Protein AF-A0ABD5YJY0-F1 (afdb_monomer_lite)

Radius of gyration: 15.6 Å; chains: 1; bounding box: 47×30×40 Å

Organism: NCBI:txid2934937

Secondary structure (DSSP, 8-state):
-PPPPHHHHHHHHHHHHHHHHHHHHTTB-TTTSSBEEEEE-GGG-SSTT--EEEEEESSSS-EEEEEHHHHHTTSHHHHGGGTTSS--TTTS-GGGSHHHHTPPPEEEEETTEEEEEEEEETTEEEEEEEETT--EEEEE-

Foldseek 3Di:
DDDDDPVRVLQVVLLVVLVCVLCVLVQAHSPPRAGKAWFFDQVPDPDPQATWIKIDGPPDRDIDTFALLSSVLSDVVLVVLQVPPPDPSNRDRQVVFCQRHPHHWDFPDVVQTKTWTWGDHPPDIKIFIATGSSDTPDIHD

Sequence (141 aa):
MDTYTLQEFVDAFSRRTRAYFRQADDGICPFCAHSLSTEIQPSAATQADEIPVVGNCSECPAGIRAPVGLLLSNRPRIQSLFADSEVAFRETPFWEFEWCTFAAPTIQQTDPLVASLTIEVADTSVSVLVNSRVEILEIQY

pLDDT: mean 94.28, std 4.71, range [61.53, 98.56]

InterPro domains:
  IPR055775 Domain of unknown function DUF7351 [PF24042] (3-135)

Structure (mmCIF, N/CA/C/O backbone):
data_AF-A0ABD5YJY0-F1
#
_entry.id   AF-A0ABD5YJY0-F1
#
loop_
_atom_site.group_PDB
_atom_site.id
_atom_site.type_symbol
_atom_site.label_atom_id
_atom_site.label_alt_id
_atom_site.label_comp_id
_atom_site.label_asym_id
_atom_site.label_entity_id
_atom_site.label_seq_id
_atom_site.pdbx_PDB_ins_code
_atom_site.Cartn_x
_atom_site.Cartn_y
_atom_site.Cartn_z
_atom_site.occupancy
_atom_site.B_iso_or_equiv
_atom_site.auth_seq_id
_atom_site.auth_comp_id
_atom_site.auth_asym_id
_atom_site.auth_atom_id
_atom_site.pdbx_PDB_model_num
ATOM 1 N N . MET A 1 1 ? 28.751 -3.581 -19.802 1.00 61.53 1 MET A N 1
ATOM 2 C CA . MET A 1 1 ? 27.784 -3.744 -18.704 1.00 61.53 1 MET A CA 1
ATOM 3 C C . MET A 1 1 ? 26.458 -3.366 -19.311 1.00 61.53 1 MET A C 1
ATOM 5 O O . MET A 1 1 ? 26.345 -2.231 -19.755 1.00 61.53 1 MET A O 1
ATOM 9 N N . ASP A 1 2 ? 25.560 -4.328 -19.475 1.00 78.06 2 ASP A N 1
ATOM 10 C CA . ASP A 1 2 ? 24.278 -4.065 -20.125 1.00 78.06 2 ASP A CA 1
ATOM 11 C C . ASP A 1 2 ? 23.438 -3.182 -19.203 1.00 78.06 2 ASP A C 1
ATOM 13 O O . ASP A 1 2 ? 23.247 -3.492 -18.025 1.00 78.06 2 ASP A O 1
ATOM 17 N N . THR A 1 3 ? 23.022 -2.031 -19.722 1.00 86.38 3 THR A N 1
ATOM 18 C CA . THR A 1 3 ? 22.176 -1.074 -19.007 1.00 86.38 3 THR A CA 1
ATOM 19 C C . THR A 1 3 ? 20.728 -1.362 -19.373 1.00 86.38 3 THR A C 1
ATOM 21 O O . THR A 1 3 ? 20.436 -1.563 -20.551 1.00 86.38 3 THR A O 1
ATOM 24 N N . TYR A 1 4 ? 19.825 -1.351 -18.389 1.00 92.12 4 TYR A N 1
ATOM 25 C CA . TYR A 1 4 ? 18.390 -1.446 -18.654 1.00 92.12 4 TYR A CA 1
ATOM 26 C C . TYR A 1 4 ? 17.932 -0.356 -19.628 1.00 92.12 4 TYR A C 1
ATOM 28 O O . TYR A 1 4 ? 18.317 0.811 -19.510 1.00 92.12 4 TYR A O 1
ATOM 36 N N . THR A 1 5 ? 17.044 -0.727 -20.543 1.00 96.38 5 THR A N 1
ATOM 37 C CA . THR A 1 5 ? 16.143 0.227 -21.189 1.00 96.38 5 THR A CA 1
ATOM 38 C C . THR A 1 5 ? 15.238 0.887 -20.142 1.00 96.38 5 THR A C 1
ATOM 40 O O . THR A 1 5 ? 15.105 0.413 -19.011 1.00 96.38 5 THR A O 1
ATOM 43 N N . LEU A 1 6 ? 14.576 1.987 -20.511 1.00 94.62 6 LEU A N 1
ATOM 44 C CA . LEU A 1 6 ? 13.645 2.666 -19.605 1.00 94.62 6 LEU A CA 1
ATOM 45 C C . LEU A 1 6 ? 12.536 1.725 -19.107 1.00 94.62 6 LEU A C 1
ATOM 47 O O . LEU A 1 6 ? 12.249 1.708 -17.913 1.00 94.62 6 LEU A O 1
ATOM 51 N N . GLN A 1 7 ? 11.953 0.927 -20.007 1.00 94.06 7 GLN A N 1
ATOM 52 C CA . GLN A 1 7 ? 10.877 0.003 -19.653 1.00 94.06 7 GLN A CA 1
ATOM 53 C C . GLN A 1 7 ? 11.368 -1.080 -18.687 1.00 94.06 7 GLN A C 1
ATOM 55 O O . GLN A 1 7 ? 10.758 -1.304 -17.647 1.00 94.06 7 GLN A O 1
ATOM 60 N N . GLU A 1 8 ? 12.522 -1.689 -18.971 1.00 95.12 8 GLU A N 1
ATOM 61 C CA . GLU A 1 8 ? 13.103 -2.702 -18.084 1.00 95.12 8 GLU A CA 1
ATOM 62 C C . GLU A 1 8 ? 13.422 -2.133 -16.698 1.00 95.12 8 GLU A C 1
ATOM 64 O O . GLU A 1 8 ? 13.209 -2.804 -15.685 1.00 95.12 8 GLU A O 1
ATOM 69 N N . PHE A 1 9 ? 13.902 -0.887 -16.633 1.00 95.38 9 PHE A N 1
ATOM 70 C CA . PHE A 1 9 ? 14.141 -0.205 -15.366 1.00 95.38 9 PHE A CA 1
ATOM 71 C C . PHE A 1 9 ? 12.838 0.016 -14.592 1.00 95.38 9 PHE A C 1
ATOM 73 O O . PHE A 1 9 ? 12.788 -0.287 -13.399 1.00 95.38 9 PHE A O 1
ATOM 80 N N . VAL A 1 10 ? 11.789 0.506 -15.257 1.00 96.00 10 VAL A N 1
ATOM 81 C CA . VAL A 1 10 ? 10.461 0.726 -14.668 1.00 96.00 10 VAL A CA 1
ATOM 82 C C . VAL A 1 10 ? 9.891 -0.572 -14.094 1.00 96.00 10 VAL A C 1
ATOM 84 O O . VAL A 1 10 ? 9.508 -0.614 -12.921 1.00 96.00 10 VAL A O 1
ATOM 87 N N . ASP A 1 11 ? 9.918 -1.654 -14.869 1.00 93.75 11 ASP A N 1
ATOM 88 C CA . ASP A 1 11 ? 9.383 -2.949 -14.447 1.00 93.75 11 ASP A CA 1
ATOM 89 C C . ASP A 1 11 ? 10.192 -3.530 -13.280 1.00 93.75 11 ASP A C 1
ATOM 91 O O . ASP A 1 11 ? 9.640 -4.061 -12.308 1.00 93.75 11 ASP A O 1
ATOM 95 N N . ALA A 1 12 ? 11.524 -3.412 -13.335 1.00 94.62 12 ALA A N 1
ATOM 96 C CA . ALA A 1 12 ? 12.404 -3.836 -12.253 1.00 94.62 12 ALA A CA 1
ATOM 97 C C . ALA A 1 12 ? 12.180 -3.017 -10.973 1.00 94.62 12 ALA A C 1
ATOM 99 O O . ALA A 1 12 ? 12.142 -3.593 -9.882 1.00 94.62 12 ALA A O 1
ATOM 100 N N . PHE A 1 13 ? 12.000 -1.701 -11.092 1.00 95.75 13 PHE A N 1
ATOM 101 C CA . PHE A 1 13 ? 11.729 -0.810 -9.969 1.00 95.75 13 PHE A CA 1
ATOM 102 C C . PHE A 1 13 ? 10.376 -1.115 -9.320 1.00 95.75 13 PHE A C 1
ATOM 104 O O . PHE A 1 13 ? 10.313 -1.270 -8.099 1.00 95.75 13 PHE A O 1
ATOM 111 N N . SER A 1 14 ? 9.316 -1.279 -10.116 1.00 95.75 14 SER A N 1
ATOM 112 C CA . SER A 1 14 ? 7.990 -1.673 -9.630 1.00 95.75 14 SER A CA 1
ATOM 113 C C . SER A 1 14 ? 8.052 -2.989 -8.852 1.00 95.75 14 SER A C 1
ATOM 115 O O . SER A 1 14 ? 7.666 -3.050 -7.680 1.00 95.75 14 SER A O 1
ATOM 117 N N . ARG A 1 15 ? 8.632 -4.034 -9.459 1.00 94.62 15 ARG A N 1
ATOM 118 C CA . ARG A 1 15 ? 8.755 -5.361 -8.843 1.00 94.62 15 ARG A CA 1
ATOM 119 C C . ARG A 1 15 ? 9.575 -5.327 -7.555 1.00 94.62 15 ARG A C 1
ATOM 121 O O . ARG A 1 15 ? 9.169 -5.923 -6.558 1.00 94.62 15 ARG A O 1
ATOM 128 N N . ARG A 1 16 ? 10.712 -4.622 -7.555 1.00 95.81 16 ARG A N 1
ATOM 129 C CA . ARG A 1 16 ? 11.558 -4.456 -6.364 1.00 95.81 16 ARG A CA 1
ATOM 130 C C . ARG A 1 16 ? 10.802 -3.739 -5.249 1.00 95.81 16 ARG A C 1
ATOM 132 O O . ARG A 1 16 ? 10.858 -4.190 -4.110 1.00 95.81 16 ARG A O 1
ATOM 139 N N . THR A 1 17 ? 10.098 -2.657 -5.565 1.00 96.12 17 THR A N 1
ATOM 140 C CA . THR A 1 17 ? 9.351 -1.868 -4.579 1.00 96.12 17 THR A CA 1
ATOM 141 C C . THR A 1 17 ? 8.193 -2.668 -3.983 1.00 96.12 17 THR A C 1
ATOM 143 O O . THR A 1 17 ? 8.041 -2.702 -2.764 1.00 96.12 17 THR A O 1
ATOM 146 N N . ARG A 1 18 ? 7.434 -3.417 -4.797 1.00 94.81 18 ARG A N 1
ATOM 147 C CA . ARG A 1 18 ? 6.406 -4.341 -4.285 1.00 94.81 18 ARG A CA 1
ATOM 148 C C . ARG A 1 18 ? 7.003 -5.412 -3.368 1.00 94.81 18 ARG A C 1
ATOM 150 O O . ARG A 1 18 ? 6.449 -5.673 -2.307 1.00 94.81 18 ARG A O 1
ATOM 157 N N . ALA A 1 19 ? 8.132 -6.017 -3.743 1.00 95.00 19 ALA A N 1
ATOM 158 C CA . ALA A 1 19 ? 8.802 -7.016 -2.907 1.00 95.00 19 ALA A CA 1
ATOM 159 C C . ALA A 1 19 ? 9.278 -6.425 -1.569 1.00 95.00 19 ALA A C 1
ATOM 161 O O . ALA A 1 19 ? 9.092 -7.039 -0.521 1.00 95.00 19 ALA A O 1
ATOM 162 N N . TYR A 1 20 ? 9.832 -5.213 -1.607 1.00 95.75 20 TYR A N 1
ATOM 163 C CA . TYR A 1 20 ? 10.269 -4.464 -0.434 1.00 95.75 20 TYR A CA 1
ATOM 164 C C . TYR A 1 20 ? 9.117 -4.213 0.554 1.00 95.75 20 TYR A C 1
ATOM 166 O O . TYR A 1 20 ? 9.247 -4.504 1.741 1.00 95.75 20 TYR A O 1
ATOM 174 N N . PHE A 1 21 ? 7.964 -3.737 0.073 1.00 96.12 21 PHE A N 1
ATOM 175 C CA . PHE A 1 21 ? 6.808 -3.491 0.941 1.00 96.12 21 PHE A CA 1
ATOM 176 C C . PHE A 1 21 ? 6.059 -4.761 1.340 1.00 96.12 21 PHE A C 1
ATOM 178 O O . PHE A 1 21 ? 5.431 -4.772 2.391 1.00 96.12 21 PHE A O 1
ATOM 185 N N . ARG A 1 22 ? 6.148 -5.842 0.557 1.00 95.38 22 ARG A N 1
ATOM 186 C CA . ARG A 1 22 ? 5.632 -7.152 0.969 1.00 95.38 22 ARG A CA 1
ATOM 187 C C . ARG A 1 22 ? 6.385 -7.693 2.180 1.00 95.38 22 ARG A C 1
ATOM 189 O O . ARG A 1 22 ? 5.739 -8.104 3.128 1.00 95.38 22 ARG A O 1
ATOM 196 N N . GLN A 1 23 ? 7.719 -7.615 2.187 1.00 96.81 23 GLN A N 1
ATOM 197 C CA . GLN A 1 23 ? 8.509 -7.991 3.369 1.00 96.81 23 GLN A CA 1
ATOM 198 C C . GLN A 1 23 ? 8.063 -7.202 4.601 1.00 96.81 23 GLN A C 1
ATOM 200 O O . GLN A 1 23 ? 7.842 -7.783 5.657 1.00 96.81 23 GLN A O 1
ATOM 205 N N . ALA A 1 24 ? 7.870 -5.893 4.444 1.00 95.94 24 ALA A N 1
ATOM 206 C CA . ALA A 1 24 ? 7.410 -5.054 5.535 1.00 95.94 24 ALA A CA 1
ATOM 207 C C . ALA A 1 24 ? 5.984 -5.380 6.019 1.00 95.94 24 ALA A C 1
ATOM 209 O O . ALA A 1 24 ? 5.749 -5.369 7.224 1.00 95.94 24 ALA A O 1
ATOM 210 N N . ASP A 1 25 ? 5.052 -5.675 5.106 1.00 94.31 25 ASP A N 1
ATOM 211 C CA . ASP A 1 25 ? 3.685 -6.124 5.431 1.00 94.31 25 ASP A CA 1
ATOM 212 C C . ASP A 1 25 ? 3.704 -7.483 6.159 1.00 94.31 25 ASP A C 1
ATOM 214 O O . ASP A 1 25 ? 2.936 -7.693 7.092 1.00 94.31 25 ASP A O 1
ATOM 218 N N . ASP A 1 26 ? 4.658 -8.358 5.818 1.00 95.31 26 ASP A N 1
ATOM 219 C CA . ASP A 1 26 ? 4.918 -9.634 6.503 1.00 95.31 26 ASP A CA 1
ATOM 220 C C . ASP A 1 26 ? 5.651 -9.459 7.857 1.00 95.31 26 ASP A C 1
ATOM 222 O O . ASP A 1 26 ? 6.006 -10.441 8.514 1.00 95.31 26 ASP A O 1
ATOM 226 N N . GLY A 1 27 ? 5.902 -8.219 8.296 1.00 96.25 27 GLY A N 1
ATOM 227 C CA . GLY A 1 27 ? 6.580 -7.907 9.558 1.00 96.25 27 GLY A CA 1
ATOM 228 C C . GLY A 1 27 ? 8.100 -8.093 9.525 1.00 96.25 27 GLY A C 1
ATOM 229 O O . GLY A 1 27 ? 8.734 -8.201 10.577 1.00 96.25 27 GLY A O 1
ATOM 230 N N . ILE A 1 28 ? 8.701 -8.131 8.333 1.00 97.56 28 ILE A N 1
ATOM 231 C CA . ILE A 1 28 ? 10.137 -8.323 8.108 1.00 97.56 28 ILE A CA 1
ATOM 232 C C . ILE A 1 28 ? 10.753 -7.022 7.586 1.00 97.56 28 ILE A C 1
ATOM 234 O O . ILE A 1 28 ? 10.370 -6.486 6.548 1.00 97.56 28 ILE A O 1
ATOM 238 N N . CYS A 1 29 ? 11.771 -6.516 8.279 1.00 97.50 29 CYS A N 1
ATOM 239 C CA . CYS A 1 29 ? 12.516 -5.341 7.850 1.00 97.50 29 CYS A CA 1
ATOM 240 C C . CYS A 1 29 ? 13.265 -5.633 6.537 1.00 97.50 29 CYS A C 1
ATOM 242 O O . CYS A 1 29 ? 14.156 -6.489 6.523 1.00 97.50 29 CYS A O 1
ATOM 244 N N . PRO A 1 30 ? 13.013 -4.878 5.455 1.00 96.50 30 PRO A N 1
ATOM 245 C CA . PRO A 1 30 ? 13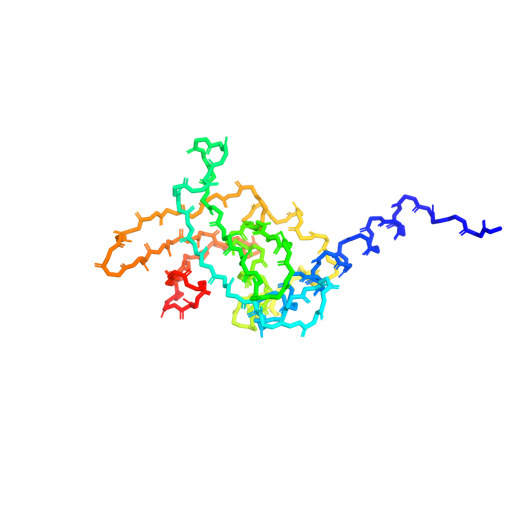.637 -5.137 4.158 1.00 96.50 30 PRO A CA 1
ATOM 246 C C . PRO A 1 30 ? 15.125 -4.754 4.087 1.00 96.50 30 PRO A C 1
ATOM 248 O O . PRO A 1 30 ? 15.784 -4.998 3.077 1.00 96.50 30 PRO A O 1
ATOM 251 N N . PHE A 1 31 ? 15.671 -4.141 5.143 1.00 96.25 31 PHE A N 1
ATOM 252 C CA . PHE A 1 31 ? 17.076 -3.733 5.212 1.00 96.25 31 PHE A CA 1
ATOM 253 C C . PHE A 1 31 ? 17.959 -4.701 6.001 1.00 96.25 31 PHE A C 1
ATOM 255 O O . PHE A 1 31 ? 19.108 -4.912 5.623 1.00 96.25 31 PHE A O 1
ATOM 262 N N . CYS A 1 32 ? 17.450 -5.266 7.100 1.00 97.38 32 CYS A N 1
ATOM 263 C CA . CYS A 1 32 ? 18.235 -6.108 8.011 1.00 97.38 32 CYS A CA 1
ATOM 264 C C . CYS A 1 32 ? 17.585 -7.460 8.345 1.00 97.38 32 CYS A C 1
ATOM 266 O O . CYS A 1 32 ? 18.171 -8.228 9.100 1.00 97.38 32 CYS A O 1
ATOM 268 N N . ALA A 1 33 ? 16.397 -7.748 7.802 1.00 97.06 33 ALA A N 1
ATOM 269 C CA . ALA A 1 33 ? 15.630 -8.981 7.999 1.00 97.06 33 ALA A CA 1
ATOM 270 C C . ALA A 1 33 ? 15.154 -9.280 9.438 1.00 97.06 33 ALA A C 1
ATOM 272 O O . ALA A 1 33 ? 14.628 -10.362 9.688 1.00 97.06 33 ALA A O 1
ATOM 273 N N . HIS A 1 34 ? 15.280 -8.335 10.374 1.00 97.62 34 HIS A N 1
ATOM 274 C CA . HIS A 1 34 ? 14.660 -8.426 11.702 1.00 97.62 34 HIS A CA 1
ATOM 275 C C . HIS A 1 34 ? 13.200 -7.967 11.705 1.00 97.62 34 HIS A C 1
ATOM 277 O O . HIS A 1 34 ? 12.704 -7.439 10.712 1.00 97.62 34 HIS A O 1
ATOM 283 N N . SER A 1 35 ? 12.522 -8.141 12.838 1.00 97.31 35 SER A N 1
ATOM 284 C CA . SER A 1 35 ? 11.125 -7.756 13.018 1.00 97.31 35 SER A CA 1
ATOM 285 C C . SER A 1 35 ? 10.874 -6.268 12.742 1.00 97.31 35 SER A C 1
ATOM 287 O O . SER A 1 35 ? 11.650 -5.385 13.130 1.00 97.31 35 SER A O 1
ATOM 289 N N . LEU A 1 36 ? 9.750 -6.004 12.085 1.00 97.06 36 LEU A N 1
ATOM 290 C CA . LEU A 1 36 ? 9.222 -4.686 11.759 1.00 97.06 36 LEU A CA 1
ATOM 291 C C . LEU A 1 36 ? 7.748 -4.640 12.178 1.00 97.06 36 LEU A C 1
ATOM 293 O O . LEU A 1 36 ? 6.981 -5.529 11.819 1.00 97.06 36 LEU A O 1
ATOM 297 N N . SER A 1 37 ? 7.338 -3.612 12.918 1.00 96.06 37 SER A N 1
ATOM 298 C CA . SER A 1 37 ? 5.914 -3.302 13.099 1.00 96.06 37 SER A CA 1
ATOM 299 C C . SER A 1 37 ? 5.485 -2.248 12.088 1.00 96.06 37 SER A C 1
ATOM 301 O O . SER A 1 37 ? 6.286 -1.376 11.760 1.00 96.06 37 SER A O 1
ATOM 303 N N . THR A 1 38 ? 4.242 -2.310 11.610 1.00 97.00 38 THR A N 1
ATOM 304 C CA . THR A 1 38 ? 3.645 -1.327 10.696 1.00 97.00 38 THR A CA 1
ATOM 305 C C . THR A 1 38 ? 2.280 -0.893 11.213 1.00 97.00 38 THR A C 1
ATOM 307 O O . THR A 1 38 ? 1.463 -1.732 11.591 1.00 97.00 38 THR A O 1
ATOM 310 N N . GLU A 1 39 ? 2.030 0.417 11.253 1.00 97.25 39 GLU A N 1
ATOM 311 C CA . GLU A 1 39 ? 0.742 0.975 11.677 1.00 97.25 39 GLU A CA 1
ATOM 312 C C . GLU A 1 39 ? 0.390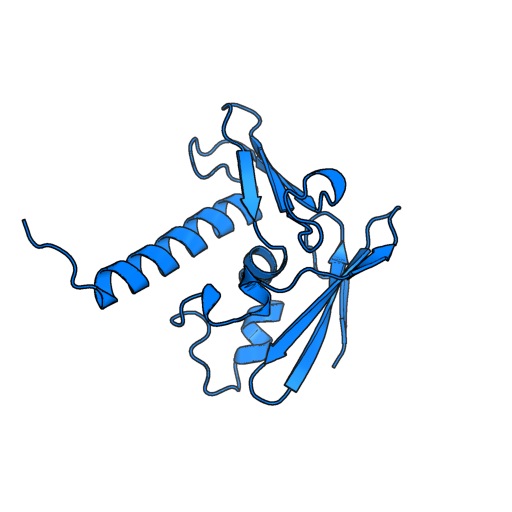 2.237 10.870 1.00 97.25 39 GLU A C 1
ATOM 314 O O . GLU A 1 39 ? 1.265 3.022 10.502 1.00 97.25 39 GLU A O 1
ATOM 319 N N . ILE A 1 40 ? -0.897 2.441 10.584 1.00 97.81 40 ILE A N 1
ATOM 320 C CA . ILE A 1 40 ? -1.440 3.685 10.034 1.00 97.81 40 ILE A CA 1
ATOM 321 C C . ILE A 1 40 ? -1.240 4.776 11.081 1.00 97.81 40 ILE A C 1
ATOM 323 O O . ILE A 1 40 ? -1.769 4.688 12.190 1.00 97.81 40 ILE A O 1
ATOM 327 N N . GLN A 1 41 ? -0.508 5.824 10.715 1.00 96.31 41 GLN A N 1
ATOM 328 C CA . GLN A 1 41 ? -0.144 6.895 11.629 1.00 96.31 41 GLN A CA 1
ATOM 329 C C . GLN A 1 41 ? -0.466 8.262 11.005 1.00 96.31 41 GLN A C 1
ATOM 331 O O . GLN A 1 41 ? 0.415 8.893 10.420 1.00 96.31 41 GLN A O 1
ATOM 336 N N . PRO A 1 42 ? -1.708 8.772 11.160 1.00 93.94 42 PRO A N 1
ATOM 337 C CA . PRO A 1 42 ? -2.112 10.060 10.586 1.00 93.94 42 PRO A CA 1
ATOM 338 C C . PRO A 1 42 ? -1.234 11.232 11.047 1.00 93.94 42 PRO A C 1
ATOM 340 O O . PRO A 1 42 ? -0.951 12.147 10.284 1.00 93.94 42 PRO A O 1
ATOM 343 N N . SER A 1 43 ? -0.730 11.187 12.284 1.00 92.81 43 SER A N 1
ATOM 344 C CA . SER A 1 43 ? 0.173 12.210 12.831 1.00 92.81 43 SER A CA 1
ATOM 345 C C . SER A 1 43 ? 1.564 12.234 12.190 1.00 92.81 43 SER A C 1
ATOM 347 O O . SER A 1 43 ? 2.336 13.155 12.445 1.00 92.81 43 SER A O 1
ATOM 349 N N . ALA A 1 44 ? 1.901 11.229 11.381 1.00 92.19 44 ALA A N 1
ATOM 350 C CA . ALA A 1 44 ? 3.176 11.113 10.688 1.00 92.19 44 ALA A CA 1
ATOM 351 C C . ALA A 1 44 ? 3.111 11.579 9.223 1.00 92.19 44 ALA A C 1
ATOM 353 O O . ALA A 1 44 ? 4.098 11.413 8.499 1.00 92.19 44 ALA A O 1
ATOM 354 N N . ALA A 1 45 ? 1.969 12.132 8.803 1.00 90.38 45 ALA A N 1
ATOM 355 C CA . ALA A 1 45 ? 1.764 12.736 7.496 1.00 90.38 45 ALA A CA 1
ATOM 356 C C . ALA A 1 45 ? 2.727 13.907 7.264 1.00 90.38 45 ALA A C 1
ATOM 358 O O . ALA A 1 45 ? 2.952 14.737 8.149 1.00 90.38 45 ALA A O 1
ATOM 359 N N . THR A 1 46 ? 3.297 13.974 6.063 1.00 87.88 46 THR A N 1
ATOM 360 C CA . THR A 1 46 ? 4.160 15.087 5.637 1.00 87.88 46 THR A CA 1
ATOM 361 C C . THR A 1 46 ? 3.425 16.086 4.749 1.00 87.88 46 THR A C 1
ATOM 363 O O . THR A 1 46 ? 3.884 17.216 4.579 1.00 87.88 46 THR A O 1
ATOM 366 N N . GLN A 1 47 ? 2.269 15.681 4.224 1.00 85.25 47 GLN A N 1
ATOM 367 C CA . GLN A 1 47 ? 1.352 16.486 3.426 1.00 85.25 47 GLN A CA 1
ATOM 368 C C . GLN A 1 47 ? -0.055 16.415 4.033 1.00 85.25 47 GLN A C 1
ATOM 370 O O . GLN A 1 47 ? -0.380 15.478 4.760 1.00 85.25 47 GLN A O 1
ATOM 375 N N . ALA A 1 48 ? -0.880 17.436 3.785 1.00 78.75 48 ALA A N 1
ATOM 376 C CA . ALA A 1 48 ? -2.198 17.564 4.418 1.00 78.75 48 ALA A CA 1
ATOM 377 C C . ALA A 1 48 ? -3.184 16.455 4.001 1.00 78.75 48 ALA A C 1
ATOM 379 O O . ALA A 1 48 ? -4.125 16.157 4.731 1.00 78.75 48 ALA A O 1
ATOM 380 N N . ASP A 1 49 ? -2.956 15.861 2.838 1.00 80.44 49 ASP A N 1
ATOM 381 C CA . ASP A 1 49 ? -3.739 14.817 2.187 1.00 80.44 49 ASP A CA 1
ATOM 382 C C . ASP A 1 49 ? -3.057 13.441 2.251 1.00 80.44 49 ASP A C 1
ATOM 384 O O . ASP A 1 49 ? -3.412 12.544 1.498 1.00 80.44 49 ASP A O 1
ATOM 388 N N . GLU A 1 50 ? -2.091 13.244 3.154 1.00 88.56 50 GLU A N 1
ATOM 389 C CA . GLU A 1 50 ? -1.397 11.969 3.347 1.00 88.56 50 GLU A CA 1
ATOM 390 C C . GLU A 1 50 ? -1.860 11.289 4.643 1.00 88.56 50 GLU A C 1
ATOM 392 O O . GLU A 1 50 ? -1.933 11.912 5.700 1.00 88.56 50 GLU A O 1
ATOM 397 N N . ILE A 1 51 ? -2.106 9.977 4.598 1.00 95.25 51 ILE A N 1
ATOM 398 C CA . ILE A 1 51 ? -2.245 9.148 5.802 1.00 95.25 51 ILE A CA 1
ATOM 399 C C . ILE A 1 51 ? -1.345 7.921 5.634 1.00 95.25 51 ILE A C 1
ATOM 401 O O . ILE A 1 51 ? -1.765 6.927 5.032 1.00 95.25 51 ILE A O 1
ATOM 405 N N . PRO A 1 52 ? -0.089 7.982 6.114 1.00 96.38 52 PRO A N 1
ATOM 406 C CA . PRO A 1 52 ? 0.882 6.941 5.835 1.00 96.38 52 PRO A CA 1
ATOM 407 C C . PRO A 1 52 ? 0.736 5.756 6.786 1.00 96.38 52 PRO A C 1
ATOM 409 O O . PRO A 1 52 ? 0.378 5.892 7.959 1.00 96.38 52 PRO A O 1
ATOM 412 N N . VAL A 1 53 ? 1.135 4.591 6.290 1.00 97.50 53 VAL A N 1
ATOM 413 C CA . VAL A 1 53 ? 1.604 3.493 7.130 1.00 97.50 53 VAL A CA 1
ATOM 414 C C . VAL A 1 53 ? 3.058 3.770 7.479 1.00 97.50 53 VAL A C 1
ATOM 416 O O . VAL A 1 53 ? 3.881 3.969 6.584 1.00 97.50 53 VAL A O 1
ATOM 419 N N . VAL A 1 54 ? 3.384 3.760 8.765 1.00 97.50 54 VAL A N 1
ATOM 420 C CA . VAL A 1 54 ? 4.750 3.902 9.269 1.00 97.50 54 VAL A CA 1
ATOM 421 C C . VAL A 1 54 ? 5.216 2.560 9.799 1.00 97.50 54 VAL A C 1
ATOM 423 O O . VAL A 1 54 ? 4.499 1.910 10.558 1.00 97.50 54 VAL A O 1
ATOM 426 N N . GLY A 1 55 ? 6.424 2.154 9.409 1.00 96.69 55 GLY A N 1
ATOM 427 C CA . GLY A 1 55 ? 7.060 0.958 9.939 1.00 96.69 55 GLY A CA 1
ATOM 428 C C . GLY A 1 55 ? 8.333 1.252 10.719 1.00 96.69 55 GLY A C 1
ATOM 429 O O . GLY A 1 55 ? 9.157 2.047 10.266 1.00 96.69 55 GLY A O 1
ATOM 430 N N . ASN A 1 56 ? 8.498 0.586 11.863 1.00 96.69 56 ASN A N 1
ATOM 431 C CA . ASN A 1 56 ? 9.645 0.738 12.759 1.00 96.69 56 ASN A CA 1
ATOM 432 C C . ASN A 1 56 ? 10.323 -0.616 12.993 1.00 96.69 56 ASN A C 1
ATOM 434 O O . ASN A 1 56 ? 9.669 -1.596 13.356 1.00 96.69 56 ASN A O 1
ATOM 438 N N . CYS A 1 57 ? 11.637 -0.678 12.768 1.00 97.94 57 CYS A N 1
ATOM 439 C CA . CYS A 1 57 ? 12.425 -1.888 12.993 1.00 97.94 57 CYS A CA 1
ATOM 440 C C . CYS A 1 57 ? 12.896 -1.962 14.448 1.00 97.94 57 CYS A C 1
ATOM 442 O O . CYS A 1 57 ? 13.239 -0.942 15.041 1.00 97.94 57 CYS A O 1
ATOM 444 N N . SER A 1 58 ? 12.960 -3.171 15.012 1.00 96.56 58 SER A N 1
ATOM 445 C CA . SER A 1 58 ? 13.458 -3.375 16.377 1.00 96.56 58 SER A CA 1
ATOM 446 C C . SER A 1 58 ? 14.984 -3.277 16.512 1.00 96.56 58 SER A C 1
ATOM 448 O O . SER A 1 58 ? 15.467 -3.054 17.614 1.00 96.56 58 SER A O 1
ATOM 450 N N . GLU A 1 59 ? 15.740 -3.433 15.416 1.00 97.69 59 GLU A N 1
ATOM 451 C CA . GLU A 1 59 ? 17.204 -3.620 15.469 1.00 97.69 59 GLU A CA 1
ATOM 452 C C . GLU A 1 59 ? 18.022 -2.573 14.705 1.00 97.69 59 GLU A C 1
ATOM 454 O O . GLU A 1 59 ? 19.175 -2.315 15.044 1.00 97.69 59 GLU A O 1
ATOM 459 N N . CYS A 1 60 ? 17.472 -1.966 13.652 1.00 97.50 60 CYS A N 1
ATOM 460 C CA . CYS A 1 60 ? 18.196 -0.981 12.846 1.00 97.50 60 CYS A CA 1
ATOM 461 C C . CYS A 1 60 ? 17.434 0.349 12.797 1.00 97.50 60 CYS A C 1
ATOM 463 O O . CYS A 1 60 ? 16.218 0.357 12.976 1.00 97.50 60 CYS A O 1
ATOM 465 N N . PRO A 1 61 ? 18.104 1.479 12.505 1.00 95.62 61 PRO A N 1
ATOM 466 C CA . PRO A 1 61 ? 17.457 2.792 12.483 1.00 95.62 61 PRO A CA 1
ATOM 467 C C . PRO A 1 61 ? 16.565 3.009 11.251 1.00 95.62 61 PRO A C 1
ATOM 469 O O . PRO A 1 61 ? 16.077 4.116 11.032 1.00 95.62 61 PRO A O 1
ATOM 472 N N . ALA A 1 62 ? 16.393 1.992 10.402 1.00 89.38 62 ALA A N 1
ATOM 473 C CA . ALA A 1 62 ? 15.555 2.116 9.229 1.00 89.38 62 ALA A CA 1
ATOM 474 C C . ALA A 1 62 ? 14.076 2.154 9.628 1.00 89.38 62 ALA A C 1
ATOM 476 O O . ALA A 1 62 ? 13.588 1.293 10.362 1.00 89.38 62 ALA A O 1
ATOM 477 N N . GLY A 1 63 ? 13.369 3.141 9.087 1.00 88.44 63 GLY A N 1
ATOM 478 C CA . GLY A 1 63 ? 11.915 3.198 9.084 1.00 88.44 63 GLY A CA 1
ATOM 479 C C . GLY A 1 63 ? 11.397 3.140 7.655 1.00 88.44 63 GLY A C 1
ATOM 480 O O . GLY A 1 63 ? 12.116 3.476 6.709 1.00 88.44 63 GLY A O 1
ATOM 481 N N . ILE A 1 64 ? 10.146 2.728 7.502 1.00 93.38 64 ILE A N 1
ATOM 482 C CA . ILE A 1 64 ? 9.452 2.784 6.216 1.00 93.38 64 ILE A CA 1
ATOM 483 C C . ILE A 1 64 ? 8.236 3.697 6.306 1.00 93.38 64 ILE A C 1
ATOM 485 O O . ILE A 1 64 ? 7.630 3.837 7.369 1.00 93.38 64 ILE A O 1
ATOM 489 N N . ARG A 1 65 ? 7.872 4.295 5.173 1.00 95.06 65 ARG A N 1
ATOM 490 C CA . ARG A 1 65 ? 6.577 4.942 4.965 1.00 95.06 65 ARG A CA 1
ATOM 491 C C . ARG A 1 65 ? 5.977 4.415 3.679 1.00 95.06 65 ARG A C 1
ATOM 493 O O . ARG A 1 65 ? 6.694 4.276 2.689 1.00 95.06 65 ARG A O 1
ATOM 500 N N . ALA A 1 66 ? 4.691 4.110 3.717 1.00 95.00 66 ALA A N 1
ATOM 501 C CA . ALA A 1 66 ? 3.964 3.595 2.572 1.00 95.00 66 ALA A CA 1
ATOM 502 C C . ALA A 1 66 ? 2.545 4.168 2.529 1.00 95.00 66 ALA A C 1
ATOM 504 O O . ALA A 1 66 ? 1.937 4.354 3.587 1.00 95.00 66 ALA A O 1
ATOM 505 N N . PRO A 1 67 ? 1.975 4.369 1.334 1.00 96.06 67 PRO A N 1
ATOM 506 C CA . PRO A 1 67 ? 0.537 4.536 1.188 1.00 96.06 67 PRO A CA 1
ATOM 507 C C . PRO A 1 67 ? -0.206 3.295 1.701 1.00 96.06 67 PRO A C 1
ATOM 509 O O . PRO A 1 67 ? 0.246 2.163 1.496 1.00 96.06 67 PRO A O 1
ATOM 512 N N . VAL A 1 68 ? -1.379 3.487 2.310 1.00 97.31 68 VAL A N 1
ATOM 513 C CA . VAL A 1 68 ? -2.242 2.374 2.758 1.00 97.31 68 VAL A CA 1
ATOM 514 C C . VAL A 1 68 ? -2.609 1.451 1.595 1.00 97.31 68 VAL A C 1
ATOM 516 O O . VAL A 1 68 ? -2.555 0.227 1.734 1.00 97.31 68 VAL A O 1
ATOM 519 N N . GLY A 1 69 ? -2.899 2.021 0.424 1.00 97.12 69 GLY A N 1
ATOM 520 C CA . GLY A 1 69 ? -3.216 1.253 -0.776 1.00 97.12 69 GLY A CA 1
ATOM 521 C C . GLY A 1 69 ? -2.097 0.322 -1.236 1.00 97.12 69 GLY A C 1
ATOM 522 O O . GLY A 1 69 ? -2.367 -0.796 -1.670 1.00 97.12 69 GLY A O 1
ATOM 523 N N . LEU A 1 70 ? -0.831 0.718 -1.075 1.00 96.69 70 LEU A N 1
ATOM 524 C CA . LEU A 1 70 ? 0.294 -0.126 -1.469 1.00 96.69 70 LEU A CA 1
ATOM 525 C C . LEU A 1 70 ? 0.368 -1.407 -0.626 1.00 96.69 70 LEU A C 1
ATOM 527 O O . LEU A 1 70 ? 0.586 -2.483 -1.184 1.00 96.69 70 LEU A O 1
ATOM 531 N N . LEU A 1 71 ? 0.131 -1.328 0.687 1.00 96.62 71 LEU A N 1
ATOM 532 C CA . LEU A 1 71 ? 0.042 -2.524 1.537 1.00 96.62 71 LEU A CA 1
ATOM 533 C C . LEU A 1 71 ? -1.222 -3.334 1.227 1.00 96.62 71 LEU A C 1
ATOM 535 O O . LEU A 1 71 ? -1.145 -4.555 1.097 1.00 96.62 71 LEU A O 1
ATOM 539 N N . LEU A 1 72 ? -2.365 -2.675 1.010 1.00 96.69 72 LEU A N 1
ATOM 540 C CA . LEU A 1 72 ? -3.595 -3.350 0.580 1.00 96.69 72 LEU A CA 1
ATOM 541 C C . LEU A 1 72 ? -3.401 -4.154 -0.713 1.00 96.69 72 LEU A C 1
ATOM 543 O O . LEU A 1 72 ? -3.916 -5.267 -0.823 1.00 96.69 72 LEU A O 1
ATOM 547 N N . SER A 1 73 ? -2.590 -3.658 -1.653 1.00 95.44 73 SER A N 1
ATOM 548 C CA . SER A 1 73 ? -2.268 -4.351 -2.908 1.00 95.44 73 SER A CA 1
ATOM 549 C C . SER A 1 73 ? -1.595 -5.722 -2.704 1.00 95.44 73 SER A C 1
ATOM 551 O O . SER A 1 73 ? -1.677 -6.602 -3.569 1.00 95.44 73 SER A O 1
ATOM 553 N N . ASN A 1 74 ? -0.961 -5.956 -1.547 1.00 93.75 74 ASN A N 1
ATOM 554 C CA . ASN A 1 74 ? -0.356 -7.246 -1.212 1.00 93.75 74 ASN A CA 1
ATOM 555 C C . ASN A 1 74 ? -1.381 -8.294 -0.767 1.00 93.75 74 ASN A C 1
ATOM 557 O O . ASN A 1 74 ? -1.086 -9.492 -0.854 1.00 93.75 74 ASN A O 1
ATOM 561 N N . ARG A 1 75 ? -2.580 -7.872 -0.345 1.00 94.25 75 ARG A N 1
ATOM 562 C CA . ARG A 1 75 ? -3.593 -8.751 0.240 1.00 94.25 75 ARG A CA 1
ATOM 563 C C . ARG A 1 75 ? -4.249 -9.621 -0.840 1.00 94.25 75 ARG A C 1
ATOM 565 O O . ARG A 1 75 ? -4.779 -9.087 -1.817 1.00 94.25 75 ARG A O 1
ATOM 572 N N . PRO A 1 76 ? -4.297 -10.957 -0.660 1.00 94.19 76 PRO A N 1
ATOM 573 C CA . PRO A 1 76 ? -4.927 -11.853 -1.631 1.00 94.19 76 PRO A CA 1
ATOM 574 C C . PRO A 1 76 ? -6.386 -11.497 -1.942 1.00 94.19 76 PRO A C 1
ATOM 576 O O . PRO A 1 76 ? -6.792 -11.598 -3.092 1.00 94.19 76 PRO A O 1
ATOM 579 N N . ARG A 1 77 ? -7.146 -11.015 -0.943 1.00 94.81 77 ARG A N 1
ATOM 580 C CA . ARG A 1 77 ? -8.542 -10.567 -1.116 1.00 94.81 77 ARG A CA 1
ATOM 581 C C . ARG A 1 77 ? -8.690 -9.355 -2.040 1.00 94.81 77 ARG A C 1
ATOM 583 O O . ARG A 1 77 ? -9.709 -9.244 -2.703 1.00 94.81 77 ARG A O 1
ATOM 590 N N . ILE A 1 78 ? -7.703 -8.458 -2.082 1.00 95.38 78 ILE A N 1
ATOM 591 C CA . ILE A 1 78 ? -7.711 -7.320 -3.013 1.00 95.38 78 ILE A CA 1
ATOM 592 C C . ILE A 1 78 ? -7.303 -7.789 -4.405 1.00 95.38 78 ILE A C 1
ATOM 594 O O . ILE A 1 78 ? -7.962 -7.467 -5.383 1.00 95.38 78 ILE A O 1
ATOM 598 N N . GLN A 1 79 ? -6.271 -8.631 -4.498 1.00 94.12 79 GLN A N 1
ATOM 599 C CA . GLN A 1 79 ? -5.843 -9.209 -5.776 1.00 94.12 79 GLN A CA 1
ATOM 600 C C . GLN A 1 79 ? -6.949 -10.035 -6.445 1.00 94.12 79 GLN A C 1
ATOM 602 O O . GLN A 1 79 ? -7.047 -10.022 -7.667 1.00 94.12 79 GLN A O 1
ATOM 607 N N . SER A 1 80 ? -7.794 -10.726 -5.671 1.00 93.69 80 SER A N 1
ATOM 608 C CA . SER A 1 80 ? -8.918 -11.487 -6.223 1.00 93.69 80 SER A CA 1
ATOM 609 C C . SER A 1 80 ? -10.003 -10.614 -6.848 1.00 93.69 80 SER A C 1
ATOM 611 O O . SER A 1 80 ? -10.738 -11.123 -7.682 1.00 93.69 80 SER A O 1
ATOM 613 N N . LEU A 1 81 ? -10.093 -9.322 -6.502 1.00 93.31 81 LEU A N 1
ATOM 614 C CA . LEU A 1 81 ? -11.035 -8.408 -7.161 1.00 93.31 81 LEU A CA 1
ATOM 615 C C . LEU A 1 81 ? -10.698 -8.233 -8.649 1.00 93.31 81 LEU A C 1
ATOM 617 O O . LEU A 1 81 ? -11.590 -8.055 -9.466 1.00 93.31 81 LEU A O 1
ATOM 621 N N . PHE A 1 82 ? -9.419 -8.352 -9.010 1.00 93.62 82 PHE A N 1
ATOM 622 C CA . PHE A 1 82 ? -8.947 -8.219 -10.388 1.00 93.62 82 PHE A CA 1
ATOM 623 C C . PHE A 1 82 ? -8.965 -9.544 -11.168 1.00 93.62 82 PHE A C 1
ATOM 625 O O . PHE A 1 82 ? -8.616 -9.546 -12.345 1.00 93.62 82 PHE A O 1
ATOM 632 N N . ALA A 1 83 ? -9.344 -10.670 -10.543 1.00 89.25 83 ALA A N 1
ATOM 633 C CA . ALA A 1 83 ? -9.198 -12.007 -11.133 1.00 89.25 83 ALA A CA 1
ATOM 634 C C . ALA A 1 83 ? -10.010 -12.204 -12.424 1.00 89.25 83 ALA A C 1
ATOM 636 O O . ALA A 1 83 ? -9.532 -12.872 -13.337 1.00 89.25 83 ALA A O 1
ATOM 637 N N . ASP A 1 84 ? -11.194 -11.594 -12.493 1.00 86.75 84 ASP A N 1
ATOM 638 C CA . ASP A 1 84 ? -12.091 -11.655 -13.653 1.00 86.75 84 ASP A CA 1
ATOM 639 C C . ASP A 1 84 ? -11.958 -10.420 -14.567 1.00 86.75 84 ASP A C 1
ATOM 641 O O . ASP A 1 84 ? -12.700 -10.275 -15.537 1.00 86.75 84 ASP A O 1
ATOM 645 N N . SER A 1 85 ? -11.021 -9.515 -14.262 1.00 87.56 85 SER A N 1
ATOM 646 C CA . SER A 1 85 ? -10.758 -8.319 -15.066 1.00 87.56 85 SER A CA 1
ATOM 647 C C . SER A 1 85 ? -9.654 -8.564 -16.096 1.00 87.56 85 SER A C 1
ATOM 649 O O . SER A 1 85 ? -8.755 -9.375 -15.882 1.00 87.56 85 SER A O 1
ATOM 651 N N . GLU A 1 86 ? -9.654 -7.799 -17.188 1.00 90.12 86 GLU A N 1
ATOM 652 C CA . GLU A 1 86 ? -8.559 -7.810 -18.175 1.00 90.12 86 GLU A CA 1
ATOM 653 C C . GLU A 1 86 ? -7.293 -7.077 -17.677 1.00 90.12 86 GLU A C 1
ATOM 655 O O . GLU A 1 86 ? -6.288 -6.987 -18.384 1.00 90.12 86 GLU A O 1
ATOM 660 N N . VAL A 1 87 ? -7.319 -6.539 -16.453 1.00 90.69 87 VAL A N 1
ATOM 661 C CA . VAL A 1 87 ? -6.220 -5.770 -15.870 1.00 90.69 87 VAL A CA 1
ATOM 662 C C . VAL A 1 87 ? -5.143 -6.715 -15.334 1.00 90.69 87 VAL A C 1
ATOM 664 O O . VAL A 1 87 ? -5.356 -7.448 -14.368 1.00 90.69 87 VAL A O 1
ATOM 667 N N . ALA A 1 88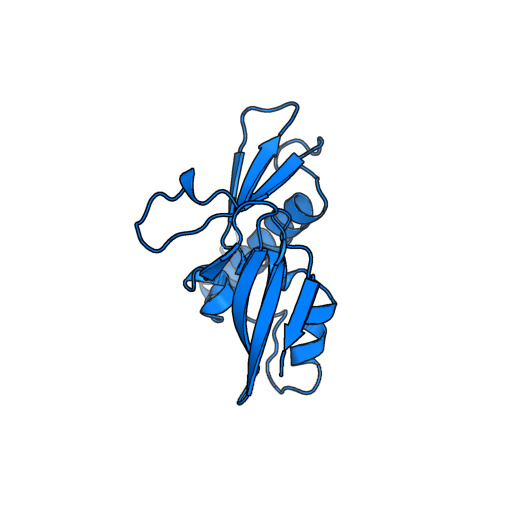 ? -3.937 -6.626 -15.898 1.00 91.31 88 ALA A N 1
ATOM 668 C CA . ALA A 1 88 ? -2.745 -7.342 -15.435 1.00 91.31 88 ALA A CA 1
ATOM 669 C C . ALA A 1 88 ? -2.190 -6.748 -14.119 1.00 91.31 88 ALA A C 1
ATOM 671 O O . ALA A 1 88 ? -1.107 -6.172 -14.071 1.00 91.31 88 ALA A O 1
ATOM 672 N N . PHE A 1 89 ? -2.963 -6.828 -13.031 1.00 92.50 89 PHE A N 1
ATOM 673 C CA . PHE A 1 89 ? -2.719 -6.090 -11.783 1.00 92.50 89 PHE A CA 1
ATOM 674 C C . PHE A 1 89 ? -1.321 -6.296 -11.172 1.00 92.50 89 PHE A C 1
ATOM 676 O O . PHE A 1 89 ? -0.760 -5.383 -10.559 1.00 92.50 89 PHE A O 1
ATOM 683 N N . ARG A 1 90 ? -0.750 -7.500 -11.301 1.00 88.94 90 ARG A N 1
ATOM 684 C CA . ARG A 1 90 ? 0.548 -7.840 -10.695 1.00 88.94 90 ARG A CA 1
ATOM 685 C C . ARG A 1 90 ? 1.725 -7.367 -11.541 1.00 88.94 90 ARG A C 1
ATOM 687 O O . ARG A 1 90 ? 2.785 -7.071 -10.988 1.00 88.94 90 ARG A O 1
ATOM 694 N N . GLU A 1 91 ? 1.533 -7.317 -12.849 1.00 90.12 91 GLU A N 1
ATOM 695 C CA . GLU A 1 91 ? 2.506 -6.912 -13.853 1.00 90.12 91 GLU A CA 1
ATOM 696 C C . GLU A 1 91 ? 2.516 -5.389 -14.015 1.00 90.12 91 GLU A C 1
ATOM 698 O O . GLU A 1 91 ? 3.581 -4.790 -14.158 1.00 90.12 91 GLU A O 1
ATOM 703 N N . THR A 1 92 ? 1.344 -4.759 -13.912 1.00 93.88 92 THR A N 1
ATOM 704 C CA . THR A 1 92 ? 1.192 -3.311 -13.989 1.00 93.88 92 THR A CA 1
ATOM 705 C C . THR A 1 92 ? 1.894 -2.632 -12.806 1.00 93.88 92 THR A C 1
ATOM 707 O O . THR A 1 92 ? 1.714 -3.030 -11.637 1.00 93.88 92 THR A O 1
ATOM 710 N N . PRO A 1 93 ? 2.701 -1.587 -13.069 1.00 95.62 93 PRO A N 1
ATOM 711 C CA . PRO A 1 93 ? 3.311 -0.810 -12.011 1.00 95.62 93 PRO A CA 1
ATOM 712 C C . PRO A 1 93 ? 2.292 -0.273 -11.013 1.00 95.62 93 PRO A C 1
ATOM 714 O O . PRO A 1 93 ? 1.236 0.227 -11.381 1.00 95.62 93 PRO A O 1
ATOM 717 N N . PHE A 1 94 ? 2.599 -0.399 -9.722 1.00 94.75 94 PHE A N 1
ATOM 718 C CA . PHE A 1 94 ? 1.618 -0.122 -8.668 1.00 94.75 94 PHE A CA 1
ATOM 719 C C . PHE A 1 94 ? 1.107 1.323 -8.672 1.00 94.75 94 PHE A C 1
ATOM 721 O O . PHE A 1 94 ? -0.012 1.554 -8.243 1.00 94.75 94 PHE A O 1
ATOM 728 N N . TRP A 1 95 ? 1.899 2.277 -9.161 1.00 95.81 95 TRP A N 1
ATOM 729 C CA . TRP A 1 95 ? 1.523 3.690 -9.247 1.00 95.81 95 TRP A CA 1
ATOM 730 C C . TRP A 1 95 ? 0.553 4.017 -10.387 1.00 95.81 95 TRP A C 1
ATOM 732 O O . TRP A 1 95 ? 0.018 5.118 -10.412 1.00 95.81 95 TRP A O 1
ATOM 742 N N . GLU A 1 96 ? 0.309 3.085 -11.313 1.00 95.50 96 GLU A N 1
ATOM 743 C CA . GLU A 1 96 ? -0.754 3.232 -12.319 1.00 95.50 96 GLU A CA 1
ATOM 744 C C . GLU A 1 96 ? -2.148 3.055 -11.692 1.00 95.50 96 GLU A C 1
ATOM 746 O O . GLU A 1 96 ? -3.162 3.373 -12.306 1.00 95.50 96 GLU A O 1
ATOM 751 N N . PHE A 1 97 ? -2.212 2.560 -10.451 1.00 95.75 97 PHE A N 1
ATOM 752 C CA . PHE A 1 97 ? -3.429 2.507 -9.655 1.00 95.75 97 PHE A CA 1
ATOM 753 C C . PHE A 1 97 ? -3.416 3.675 -8.668 1.00 95.75 97 PHE A C 1
ATOM 755 O O . PHE A 1 97 ? -2.688 3.627 -7.677 1.00 95.75 97 PHE A O 1
ATOM 762 N N . GLU A 1 98 ? -4.231 4.713 -8.889 1.00 95.12 98 GLU A N 1
ATOM 763 C CA . GLU A 1 98 ? -4.228 5.908 -8.023 1.00 95.12 98 GLU A CA 1
ATOM 764 C C . GLU A 1 98 ? -4.409 5.565 -6.542 1.00 95.12 98 GLU A C 1
ATOM 766 O O . GLU A 1 98 ? -3.719 6.111 -5.679 1.00 95.12 98 GLU A O 1
ATOM 771 N N . TRP A 1 99 ? -5.274 4.595 -6.242 1.00 95.62 99 TRP A N 1
ATOM 772 C CA . TRP A 1 99 ? -5.520 4.141 -4.879 1.00 95.62 99 TRP A CA 1
ATOM 773 C C . TRP A 1 99 ? -4.302 3.483 -4.221 1.00 95.62 99 TRP A C 1
ATOM 775 O O . TRP A 1 99 ? -4.209 3.482 -2.999 1.00 95.62 99 TRP A O 1
ATOM 785 N N . CYS A 1 100 ? -3.346 2.950 -4.991 1.00 96.06 100 CYS A N 1
ATOM 786 C CA . CYS A 1 100 ? -2.110 2.376 -4.460 1.00 96.06 100 CYS A CA 1
ATOM 787 C C . CYS A 1 100 ? -1.095 3.438 -4.015 1.00 96.06 100 CYS A C 1
ATOM 789 O O . CYS A 1 100 ? -0.256 3.124 -3.169 1.00 96.06 100 CYS A O 1
ATOM 791 N N . THR A 1 101 ? -1.120 4.650 -4.580 1.00 92.62 101 THR A N 1
ATOM 792 C CA . THR A 1 101 ? -0.049 5.645 -4.371 1.00 92.62 101 THR A CA 1
ATOM 793 C C . THR A 1 101 ? -0.503 7.025 -3.951 1.00 92.62 101 THR A C 1
ATOM 795 O O . THR A 1 101 ? 0.168 7.631 -3.120 1.00 92.62 101 THR A O 1
ATOM 798 N N . PHE A 1 102 ? -1.587 7.530 -4.529 1.00 90.56 102 PHE A N 1
ATOM 799 C CA . PHE A 1 102 ? -1.973 8.935 -4.423 1.00 90.56 102 PHE A CA 1
ATOM 800 C C . PHE A 1 102 ? -3.232 9.138 -3.582 1.00 90.56 102 PHE A C 1
ATOM 802 O O . PHE A 1 102 ? -3.355 10.168 -2.929 1.00 90.56 102 PHE A O 1
ATOM 809 N N . ALA A 1 103 ? -4.148 8.165 -3.541 1.00 93.44 103 ALA A N 1
ATOM 810 C CA . ALA A 1 103 ? -5.341 8.291 -2.713 1.00 93.44 103 ALA A CA 1
ATOM 811 C C . ALA A 1 103 ? -5.023 8.033 -1.233 1.00 93.44 103 ALA A C 1
ATOM 813 O O . ALA A 1 103 ? -4.536 6.960 -0.856 1.00 93.44 103 ALA A O 1
ATOM 814 N N . ALA A 1 104 ? -5.364 8.995 -0.378 1.00 94.12 104 ALA A N 1
ATOM 815 C CA . ALA A 1 104 ? -5.406 8.770 1.057 1.00 94.12 104 ALA A CA 1
ATOM 816 C C . ALA A 1 104 ? -6.703 8.065 1.476 1.00 94.12 104 ALA A C 1
ATOM 818 O O . ALA A 1 104 ? -7.780 8.362 0.950 1.00 94.12 104 ALA A O 1
ATOM 819 N N . PRO A 1 105 ? -6.634 7.158 2.465 1.00 96.62 105 PRO A N 1
ATOM 820 C CA . PRO A 1 105 ? -7.832 6.639 3.095 1.00 96.62 105 PRO A CA 1
ATOM 821 C C . PRO A 1 105 ? -8.546 7.742 3.891 1.00 96.62 105 PRO A C 1
ATOM 823 O O . PRO A 1 105 ? -7.940 8.711 4.341 1.00 96.62 105 PRO A O 1
ATOM 826 N N . THR A 1 106 ? -9.837 7.559 4.137 1.00 96.94 106 THR A N 1
ATOM 827 C CA . THR A 1 106 ? -10.610 8.390 5.069 1.00 96.94 106 THR A CA 1
ATOM 828 C C . THR A 1 106 ? -10.654 7.718 6.438 1.00 96.94 106 THR A C 1
ATOM 830 O O . THR A 1 106 ? -11.023 6.549 6.537 1.00 96.94 106 THR A O 1
ATOM 833 N N . ILE A 1 107 ? -10.301 8.436 7.507 1.00 97.00 107 ILE A N 1
ATOM 834 C CA . ILE A 1 107 ? -10.434 7.925 8.880 1.00 97.00 107 ILE A CA 1
ATOM 835 C C . ILE A 1 107 ? -11.906 7.974 9.297 1.00 97.00 107 ILE A C 1
ATOM 837 O O . ILE A 1 107 ? -12.495 9.048 9.369 1.00 97.00 107 ILE A O 1
ATOM 841 N N . GLN A 1 108 ? -12.478 6.810 9.594 1.00 97.44 108 GLN A N 1
ATOM 842 C CA . GLN A 1 108 ? -13.864 6.653 10.047 1.00 97.44 108 GLN A CA 1
ATOM 843 C C . GLN A 1 108 ? -13.962 6.651 11.578 1.00 97.44 108 GLN A C 1
ATOM 845 O O . GLN A 1 108 ? -14.931 7.137 12.155 1.00 97.44 108 GLN A O 1
ATOM 850 N N . GLN A 1 109 ? -12.937 6.114 12.243 1.00 97.00 109 GLN A N 1
ATOM 851 C CA . GLN A 1 109 ? -12.839 6.021 13.697 1.00 97.00 109 GLN A CA 1
ATOM 852 C C . GLN A 1 109 ? -11.366 6.091 14.113 1.00 97.00 109 GLN A C 1
ATOM 854 O O . GLN A 1 109 ? -10.501 5.619 13.379 1.00 97.00 109 GLN A O 1
ATOM 859 N N . THR A 1 110 ? -11.064 6.681 15.273 1.00 95.50 110 THR A N 1
ATOM 860 C CA . THR A 1 110 ? -9.682 6.851 15.766 1.00 95.50 110 THR A CA 1
ATOM 861 C C . THR A 1 110 ? -9.294 5.896 16.895 1.00 95.50 110 THR A C 1
ATOM 863 O O . THR A 1 110 ? -8.106 5.631 17.056 1.00 95.50 110 THR A O 1
ATOM 866 N N . ASP A 1 111 ? -10.258 5.361 17.650 1.00 94.19 111 ASP A N 1
ATOM 867 C CA . ASP A 1 111 ? -10.017 4.406 18.739 1.00 94.19 111 ASP A CA 1
ATOM 868 C C . ASP A 1 111 ? -11.177 3.383 18.852 1.00 94.19 111 ASP A C 1
ATOM 870 O O . ASP A 1 111 ? -12.278 3.752 19.282 1.00 94.19 111 ASP A O 1
ATOM 874 N N . PRO A 1 112 ? -10.984 2.120 18.410 1.00 95.38 112 PRO A N 1
ATOM 875 C CA . PRO A 1 112 ? -9.866 1.662 17.576 1.00 95.38 112 PRO A CA 1
ATOM 876 C C . PRO A 1 112 ? -9.838 2.372 16.211 1.00 95.38 112 PRO A C 1
ATOM 878 O O . PRO A 1 112 ? -10.880 2.770 15.689 1.00 95.38 112 PRO A O 1
ATOM 881 N N . LEU A 1 113 ? -8.648 2.524 15.617 1.00 98.12 113 LEU A N 1
ATOM 882 C CA . LEU A 1 113 ? -8.515 3.157 14.302 1.00 98.12 113 LEU A CA 1
ATOM 883 C C . LEU A 1 113 ? -9.171 2.293 13.219 1.00 98.12 113 LEU A C 1
ATOM 885 O O . LEU A 1 113 ? -8.786 1.137 13.027 1.00 98.12 113 LEU A O 1
ATOM 889 N N . VAL A 1 114 ? -10.108 2.894 12.486 1.00 98.31 114 VAL A N 1
ATOM 890 C CA . VAL A 1 114 ? -10.731 2.334 11.283 1.00 98.31 114 VAL A CA 1
ATOM 891 C C . VAL A 1 114 ? -10.618 3.350 10.156 1.00 98.31 114 VAL A C 1
ATOM 893 O O . VAL A 1 114 ? -10.987 4.515 10.321 1.00 98.31 114 VAL A O 1
ATOM 896 N N . ALA A 1 115 ? -10.125 2.906 9.005 1.00 98.19 115 ALA A N 1
ATOM 897 C CA . ALA A 1 115 ? -9.967 3.730 7.817 1.00 98.19 115 ALA A CA 1
ATOM 898 C C . ALA A 1 115 ? -10.622 3.061 6.602 1.00 98.19 115 ALA A C 1
ATOM 900 O O . ALA A 1 115 ? -10.593 1.840 6.482 1.00 98.19 115 ALA A O 1
ATOM 901 N N . SER A 1 116 ? -11.203 3.852 5.704 1.00 98.31 116 SER A N 1
ATOM 902 C CA . SER A 1 116 ? -11.782 3.384 4.442 1.00 98.31 116 SER A CA 1
ATOM 903 C C . SER A 1 116 ? -10.937 3.843 3.259 1.00 98.31 116 SER A C 1
ATOM 905 O O . SER A 1 116 ? -10.574 5.017 3.195 1.00 98.31 116 SER A O 1
ATOM 907 N N . LEU A 1 117 ? -10.683 2.963 2.296 1.00 98.12 117 LEU A N 1
ATOM 908 C CA . LEU A 1 117 ? -10.068 3.310 1.016 1.00 98.12 117 LEU A CA 1
ATOM 909 C C . LEU A 1 117 ? -10.932 2.779 -0.126 1.00 98.12 117 LEU A C 1
ATOM 911 O O . LEU A 1 117 ? -11.287 1.600 -0.131 1.00 9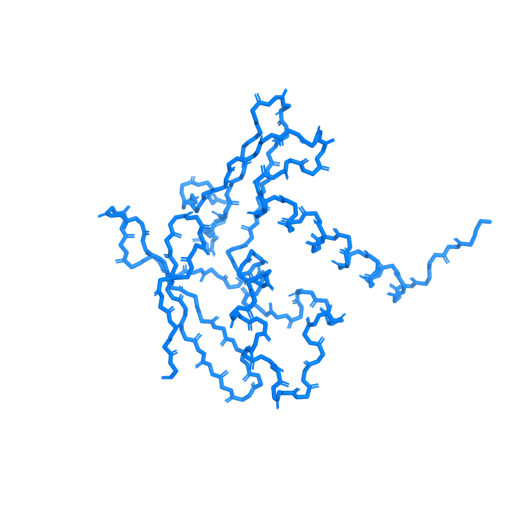8.12 117 LEU A O 1
ATOM 915 N N . THR A 1 118 ? -11.241 3.638 -1.093 1.00 98.00 118 THR A N 1
ATOM 916 C CA . THR A 1 118 ? -11.894 3.219 -2.335 1.00 98.00 118 THR A CA 1
ATOM 917 C C . THR A 1 118 ? -10.860 2.612 -3.275 1.00 98.00 118 THR A C 1
ATOM 919 O O . THR A 1 118 ? -9.799 3.192 -3.504 1.00 98.00 118 THR A O 1
ATOM 922 N N . ILE A 1 119 ? -11.168 1.433 -3.804 1.00 96.50 119 ILE A N 1
ATOM 923 C CA . ILE A 1 119 ? -10.357 0.695 -4.764 1.00 96.50 119 ILE A CA 1
ATOM 924 C C . ILE A 1 119 ? -11.124 0.627 -6.076 1.00 96.50 119 ILE A C 1
ATOM 926 O O . ILE A 1 119 ? -12.209 0.051 -6.136 1.00 96.50 119 ILE A O 1
ATOM 930 N N . GLU A 1 120 ? -10.522 1.173 -7.126 1.00 95.19 120 GLU A N 1
ATOM 931 C CA . GLU A 1 120 ? -11.027 1.044 -8.490 1.00 95.19 120 GLU A CA 1
ATOM 932 C C . GLU A 1 120 ? -10.587 -0.297 -9.088 1.00 95.19 120 GLU A C 1
ATOM 934 O O . GLU A 1 120 ? -9.396 -0.639 -9.089 1.00 95.19 120 GLU A O 1
ATOM 939 N N . VAL A 1 121 ? -11.562 -1.055 -9.586 1.00 91.25 121 VAL A N 1
ATOM 940 C CA . VAL A 1 121 ? -11.422 -2.385 -10.184 1.00 91.25 121 VAL A CA 1
ATOM 941 C C . VAL A 1 121 ? -12.171 -2.389 -11.514 1.00 91.25 121 VAL A C 1
ATOM 943 O O . VAL A 1 121 ? -13.390 -2.565 -11.556 1.00 91.25 121 VAL A O 1
ATOM 946 N N . ALA A 1 122 ? -11.432 -2.206 -12.610 1.00 85.25 122 ALA A N 1
ATOM 947 C CA . ALA A 1 122 ? -12.004 -2.011 -13.945 1.00 85.25 122 ALA A CA 1
ATOM 948 C C . ALA A 1 122 ? -13.089 -0.912 -13.932 1.00 85.25 122 ALA A C 1
ATOM 950 O O . ALA A 1 122 ? -12.768 0.235 -13.640 1.00 85.25 122 ALA A O 1
ATOM 951 N N . ASP A 1 123 ? -14.350 -1.265 -14.195 1.00 84.94 123 ASP A N 1
ATOM 952 C CA . ASP A 1 123 ? -15.486 -0.331 -14.240 1.00 84.94 123 ASP A CA 1
ATOM 953 C C . ASP A 1 123 ? -16.268 -0.249 -12.914 1.00 84.94 123 ASP A C 1
ATOM 955 O O . ASP A 1 123 ? -17.370 0.301 -12.865 1.00 84.94 123 ASP A O 1
ATOM 959 N N . THR A 1 124 ? -15.740 -0.840 -11.840 1.00 90.12 124 THR A N 1
ATOM 960 C CA . THR A 1 124 ? -16.390 -0.892 -10.524 1.00 90.12 124 THR A CA 1
ATOM 961 C C . THR A 1 124 ? -15.500 -0.306 -9.439 1.00 90.12 124 THR A C 1
ATOM 963 O O . THR A 1 124 ? -14.284 -0.482 -9.461 1.00 90.12 124 THR A O 1
ATOM 966 N N . SER A 1 125 ? -16.116 0.339 -8.453 1.00 94.00 125 SER A N 1
ATOM 967 C CA . SER A 1 125 ? -15.428 0.894 -7.288 1.00 94.00 125 SER A CA 1
ATOM 968 C C . SER A 1 125 ? -15.865 0.134 -6.043 1.00 94.00 125 SER A C 1
ATOM 970 O O . SER A 1 125 ? -17.055 -0.086 -5.833 1.00 94.00 125 SER A O 1
ATOM 972 N N . VAL A 1 126 ? -14.912 -0.255 -5.204 1.00 96.12 126 VAL A N 1
ATOM 973 C CA . VAL A 1 126 ? -15.160 -1.041 -3.991 1.00 96.12 126 VAL A CA 1
ATOM 974 C C . VAL A 1 126 ? -14.586 -0.295 -2.791 1.00 96.12 126 VAL A C 1
ATOM 976 O O . VAL A 1 126 ? -13.426 0.113 -2.810 1.00 96.12 126 VAL A O 1
ATOM 979 N N . SER A 1 127 ? -15.366 -0.122 -1.726 1.00 97.75 127 SER A N 1
ATOM 980 C CA . SER A 1 127 ? -14.884 0.494 -0.483 1.00 97.75 127 SER A CA 1
ATOM 981 C C . SER A 1 127 ? -14.324 -0.575 0.453 1.00 97.75 127 SER A C 1
ATOM 983 O O . SER A 1 127 ? -14.993 -1.561 0.767 1.00 97.75 127 SER A O 1
ATOM 985 N N . VAL A 1 128 ? -13.084 -0.398 0.908 1.00 98.50 128 VAL A N 1
ATOM 986 C CA . VAL A 1 128 ? -12.398 -1.339 1.800 1.00 98.50 128 VAL A CA 1
ATOM 987 C C . VAL A 1 128 ? -12.151 -0.689 3.150 1.00 98.50 128 VAL A C 1
ATOM 989 O O . VAL A 1 128 ? -11.457 0.323 3.238 1.00 98.50 128 VAL A O 1
ATOM 992 N N . LEU A 1 129 ? -12.679 -1.301 4.209 1.00 98.56 129 LEU A N 1
ATOM 993 C CA . LEU A 1 129 ? -12.429 -0.898 5.590 1.00 98.56 129 LEU A CA 1
ATOM 994 C C . LEU A 1 129 ? -11.241 -1.672 6.157 1.00 98.56 129 LEU A C 1
ATOM 996 O O . LEU A 1 129 ? -11.187 -2.901 6.064 1.00 98.56 129 LEU A O 1
ATOM 1000 N N . VAL A 1 130 ? -10.312 -0.955 6.785 1.00 98.56 130 VAL A N 1
ATOM 1001 C CA . VAL A 1 130 ? -9.117 -1.514 7.420 1.00 98.56 130 VAL A CA 1
ATOM 1002 C C . VAL A 1 130 ? -8.916 -1.004 8.840 1.00 98.56 130 VAL A C 1
ATOM 1004 O O . VAL A 1 130 ? -9.345 0.099 9.180 1.00 98.56 130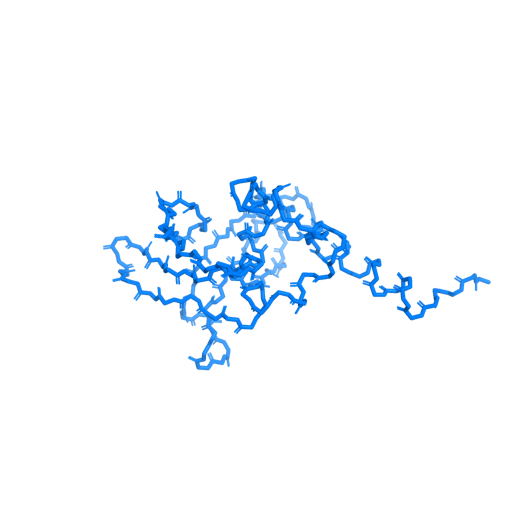 VAL A O 1
ATOM 1007 N N . ASN A 1 131 ? -8.225 -1.794 9.662 1.00 98.25 131 ASN A N 1
ATOM 1008 C CA . ASN A 1 131 ? -7.734 -1.350 10.968 1.00 98.25 131 ASN A CA 1
ATOM 1009 C C . ASN A 1 131 ? -6.377 -0.620 10.868 1.00 98.25 131 ASN A C 1
ATOM 1011 O O . ASN A 1 131 ? -5.824 -0.438 9.780 1.00 98.25 131 ASN A O 1
ATOM 1015 N N . SER A 1 132 ? -5.796 -0.253 12.016 1.00 97.44 132 SER A N 1
ATOM 1016 C CA . SER A 1 132 ? -4.468 0.379 12.095 1.00 97.44 132 SER A CA 1
ATOM 1017 C C . SER A 1 132 ? -3.333 -0.423 11.462 1.00 97.44 132 SER A C 1
ATOM 1019 O O . SER A 1 132 ? -2.329 0.177 11.112 1.00 97.44 132 SER A O 1
ATOM 1021 N N . ARG A 1 133 ? -3.456 -1.737 11.267 1.00 96.44 133 ARG A N 1
ATOM 1022 C CA . ARG A 1 133 ? -2.425 -2.589 10.641 1.00 96.44 133 ARG A CA 1
ATOM 1023 C C . ARG A 1 133 ? -2.747 -2.946 9.194 1.00 96.44 133 ARG A C 1
ATOM 1025 O O . ARG A 1 133 ? -2.194 -3.893 8.634 1.00 96.44 133 ARG A O 1
ATOM 1032 N N . VAL A 1 134 ? -3.662 -2.194 8.581 1.00 97.19 134 VAL A N 1
ATOM 1033 C CA . VAL A 1 134 ? -4.111 -2.412 7.200 1.00 97.19 134 VAL A CA 1
ATOM 1034 C C . VAL A 1 134 ? -4.773 -3.794 7.025 1.00 97.19 134 VAL A C 1
ATOM 1036 O O . VAL A 1 134 ? -4.874 -4.330 5.924 1.00 97.19 134 VAL A O 1
ATOM 1039 N N . GLU A 1 135 ? -5.246 -4.419 8.107 1.00 96.88 135 GLU A N 1
ATOM 1040 C CA . GLU A 1 135 ? -6.030 -5.650 8.017 1.00 96.88 135 GLU A CA 1
ATOM 1041 C C . GLU A 1 135 ? -7.448 -5.325 7.569 1.00 96.88 135 GLU A C 1
ATOM 1043 O O . GLU A 1 135 ? -8.099 -4.446 8.131 1.00 96.88 135 GLU A O 1
ATOM 1048 N N . ILE A 1 136 ? -7.920 -6.048 6.552 1.00 98.31 136 ILE A N 1
ATOM 1049 C CA . ILE A 1 136 ? -9.246 -5.853 5.968 1.00 98.31 136 ILE A CA 1
ATOM 1050 C C . ILE A 1 136 ? -10.306 -6.307 6.969 1.00 98.31 136 ILE A C 1
ATOM 1052 O O . ILE A 1 136 ? -10.425 -7.500 7.253 1.00 98.31 136 ILE A O 1
ATOM 1056 N N . LEU A 1 137 ? -11.104 -5.353 7.432 1.00 98.19 137 LEU A N 1
ATOM 1057 C CA . LEU A 1 137 ? -12.284 -5.580 8.256 1.00 98.19 137 LEU A CA 1
ATOM 1058 C C . LEU A 1 137 ? -13.485 -5.934 7.374 1.00 98.19 137 LEU A C 1
ATOM 1060 O O . LEU A 1 137 ? -14.178 -6.916 7.626 1.00 98.19 137 LEU A O 1
ATOM 1064 N N . GLU A 1 138 ? -13.687 -5.176 6.295 1.00 97.94 138 GLU A N 1
ATOM 1065 C CA . GLU A 1 138 ? -14.852 -5.300 5.418 1.00 97.94 138 GLU A CA 1
ATOM 1066 C C . GLU A 1 138 ? -14.522 -4.855 3.986 1.00 97.94 138 GLU A C 1
ATOM 1068 O O . GLU A 1 138 ? -13.622 -4.044 3.766 1.00 97.94 138 GLU A O 1
ATOM 1073 N N . ILE A 1 139 ? -15.253 -5.404 3.014 1.00 97.00 139 ILE A N 1
ATOM 1074 C CA . ILE A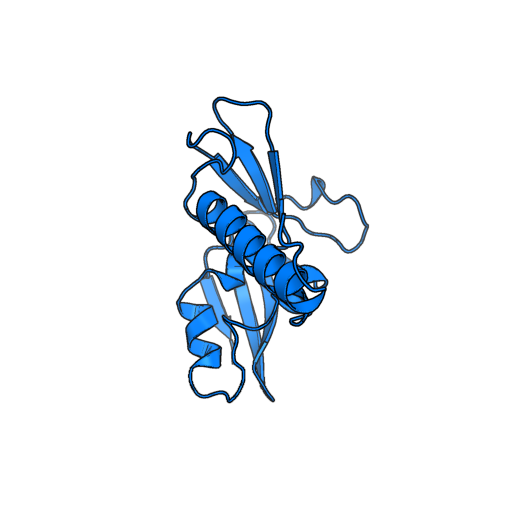 1 139 ? -15.228 -4.999 1.604 1.00 97.00 139 ILE A CA 1
ATOM 1075 C C . ILE A 1 139 ? -16.682 -4.769 1.182 1.00 97.00 139 ILE A C 1
ATOM 1077 O O . ILE A 1 139 ? -17.496 -5.684 1.314 1.00 97.00 139 ILE A O 1
ATOM 1081 N N . GLN A 1 140 ? -16.986 -3.569 0.696 1.00 94.62 140 GLN A N 1
ATOM 1082 C CA . GLN A 1 140 ? -18.324 -3.107 0.326 1.00 94.62 140 GLN A CA 1
ATOM 1083 C C . GLN A 1 140 ? -18.369 -2.832 -1.182 1.00 94.62 140 GLN A C 1
ATOM 1085 O O . GLN A 1 140 ? -17.564 -2.041 -1.678 1.00 94.62 140 GLN A O 1
ATOM 1090 N N . TYR A 1 141 ? -19.282 -3.517 -1.875 1.00 88.81 141 TYR A N 1
ATOM 1091 C CA . TYR A 1 141 ? -19.479 -3.479 -3.331 1.00 88.81 141 TYR A CA 1
ATOM 1092 C C . TYR A 1 141 ? -20.636 -2.563 -3.725 1.00 88.81 141 TYR A C 1
ATOM 1094 O O . TYR A 1 141 ? -21.580 -2.437 -2.908 1.00 88.81 141 TYR A O 1
#